Protein AF-A0A9W7D957-F1 (afdb_monomer_lite)

Secondary structure (DSSP, 8-state):
--HHHHHHHHHHHHTT--HHHHHHHHHHHHT--TTTSPPHHHHHHHHHHHS-S-TTTTSTTHHHHHHHHHHHHH-S------PPP-

Organism: NCBI:txid1490495

pLDDT: mean 82.11, std 12.42, range [53.88, 94.69]

Structure (mmCIF, N/CA/C/O backbone):
data_AF-A0A9W7D957-F1
#
_entry.id   AF-A0A9W7D957-F1
#
loop_
_atom_site.group_PDB
_atom_site.id
_atom_site.type_symbol
_atom_site.label_atom_id
_atom_site.label_alt_id
_atom_site.label_comp_id
_atom_site.label_asym_id
_atom_site.label_entity_id
_atom_site.label_seq_id
_atom_site.pdbx_PDB_ins_code
_atom_site.Cartn_x
_atom_site.Cartn_y
_atom_site.Cartn_z
_atom_site.occupancy
_atom_site.B_iso_or_equiv
_atom_site.auth_seq_id
_atom_site.auth_comp_id
_atom_site.auth_asym_id
_atom_site.auth_atom_id
_atom_site.pdbx_PDB_model_num
ATOM 1 N N . MET A 1 1 ? -3.837 8.279 8.135 1.00 84.44 1 MET A N 1
ATOM 2 C CA . MET A 1 1 ? -4.231 6.859 8.309 1.00 84.44 1 MET A CA 1
ATOM 3 C C . MET A 1 1 ? -4.500 6.562 9.774 1.00 84.44 1 MET A C 1
ATOM 5 O O . MET A 1 1 ? -3.603 6.754 10.594 1.00 84.44 1 MET A O 1
ATOM 9 N N . THR A 1 2 ? -5.712 6.103 10.087 1.00 90.50 2 THR A N 1
ATOM 10 C CA . THR A 1 2 ? -6.108 5.662 11.436 1.00 90.50 2 THR A CA 1
ATOM 11 C C . THR A 1 2 ? -5.355 4.383 11.847 1.00 90.50 2 THR A C 1
ATOM 13 O O . THR A 1 2 ? -4.842 3.679 10.970 1.00 90.50 2 THR A O 1
ATOM 16 N N . PRO A 1 3 ? -5.269 4.049 13.152 1.00 92.94 3 PRO A N 1
ATOM 17 C CA . PRO A 1 3 ? -4.595 2.831 13.614 1.00 92.94 3 PRO A CA 1
ATOM 18 C C . PRO A 1 3 ? -5.115 1.552 12.942 1.00 92.94 3 PRO A C 1
ATOM 20 O O . PRO A 1 3 ? -4.316 0.801 12.395 1.00 92.94 3 PRO A O 1
ATOM 23 N N . ARG A 1 4 ? -6.443 1.385 12.847 1.00 92.06 4 ARG A N 1
ATOM 24 C CA . ARG A 1 4 ? -7.077 0.214 12.211 1.00 92.06 4 ARG A CA 1
ATOM 25 C C . ARG A 1 4 ? -6.697 0.038 10.739 1.00 92.06 4 ARG A C 1
ATOM 27 O O . ARG A 1 4 ? -6.457 -1.077 10.291 1.00 92.06 4 ARG A O 1
ATOM 34 N N . LEU A 1 5 ? -6.591 1.135 9.985 1.00 93.12 5 LEU A N 1
ATOM 35 C CA . LEU A 1 5 ? -6.144 1.078 8.590 1.00 93.12 5 LEU A CA 1
ATOM 36 C C . LEU A 1 5 ? -4.661 0.717 8.488 1.00 93.12 5 LEU A C 1
ATOM 38 O O . LEU A 1 5 ? -4.255 0.023 7.563 1.00 93.12 5 LEU A O 1
ATOM 42 N N . LYS A 1 6 ? -3.836 1.151 9.445 1.00 92.81 6 LYS A N 1
ATOM 43 C CA . LYS A 1 6 ? -2.429 0.739 9.497 1.00 92.81 6 LYS A CA 1
ATOM 44 C C . LYS A 1 6 ? -2.289 -0.749 9.828 1.00 92.81 6 LYS A C 1
ATOM 46 O O . LYS A 1 6 ? -1.437 -1.396 9.231 1.00 92.81 6 LYS A O 1
ATOM 51 N N . ASP A 1 7 ? -3.107 -1.285 10.735 1.00 94.69 7 ASP A N 1
ATOM 52 C CA . ASP A 1 7 ? -3.143 -2.723 11.043 1.00 94.69 7 ASP A CA 1
ATOM 53 C C . ASP A 1 7 ? -3.487 -3.544 9.799 1.00 94.69 7 ASP A C 1
ATOM 55 O O . ASP A 1 7 ? -2.707 -4.405 9.396 1.00 94.69 7 ASP A O 1
ATOM 59 N N . TYR A 1 8 ? -4.581 -3.187 9.123 1.00 94.19 8 TYR A N 1
ATOM 60 C CA . TYR A 1 8 ? -4.979 -3.818 7.866 1.00 94.19 8 TYR A CA 1
ATOM 61 C C . TYR A 1 8 ? -3.892 -3.703 6.792 1.00 94.19 8 TYR A C 1
ATOM 63 O O . TYR A 1 8 ? -3.542 -4.681 6.138 1.00 94.19 8 TYR A O 1
ATOM 71 N N . GLY A 1 9 ? -3.309 -2.512 6.628 1.00 92.81 9 GLY A N 1
ATOM 72 C CA . GLY A 1 9 ? -2.231 -2.288 5.670 1.00 92.81 9 GLY A CA 1
ATOM 73 C C . GLY A 1 9 ? -1.023 -3.189 5.932 1.00 92.81 9 GLY A C 1
ATOM 74 O O . GLY A 1 9 ? -0.481 -3.749 4.983 1.00 92.81 9 GLY A O 1
ATOM 75 N N . ARG A 1 10 ? -0.631 -3.389 7.198 1.00 92.62 10 ARG A N 1
ATOM 76 C CA . ARG A 1 10 ? 0.449 -4.321 7.566 1.00 92.62 10 ARG A CA 1
ATOM 77 C C . ARG A 1 10 ? 0.105 -5.758 7.218 1.00 92.62 10 ARG A C 1
ATOM 79 O O . ARG A 1 10 ? 0.931 -6.436 6.619 1.00 92.62 10 ARG A O 1
ATOM 86 N N . GLU A 1 11 ? -1.096 -6.202 7.571 1.00 94.25 11 GLU A N 1
ATOM 87 C CA . GLU A 1 11 ? -1.547 -7.569 7.313 1.00 94.25 11 GLU A CA 1
ATOM 88 C C . GLU A 1 11 ? -1.558 -7.876 5.812 1.00 94.25 11 GLU A C 1
ATOM 90 O O . GLU A 1 11 ? -0.975 -8.863 5.369 1.00 94.25 11 GLU A O 1
ATOM 95 N N . MET A 1 12 ? -2.140 -6.987 5.005 1.00 94.38 12 MET A N 1
ATOM 96 C CA . MET A 1 12 ? -2.188 -7.170 3.555 1.00 94.38 12 MET A CA 1
ATOM 97 C C . MET A 1 12 ? -0.799 -7.065 2.911 1.00 94.38 12 MET A C 1
ATOM 99 O O . MET A 1 12 ? -0.500 -7.785 1.960 1.00 94.38 12 MET A O 1
ATOM 103 N N . THR A 1 13 ? 0.079 -6.210 3.442 1.00 90.44 13 THR A N 1
ATOM 104 C CA . THR A 1 13 ? 1.480 -6.138 2.993 1.00 90.44 13 THR A CA 1
ATOM 105 C C . THR A 1 13 ? 2.230 -7.430 3.315 1.00 90.44 13 THR A C 1
ATOM 107 O O . THR A 1 13 ? 2.986 -7.920 2.483 1.00 90.44 13 THR A O 1
ATOM 110 N N . ALA A 1 14 ? 2.001 -8.022 4.491 1.00 89.69 14 ALA A N 1
ATOM 111 C CA . ALA A 1 14 ? 2.584 -9.310 4.868 1.00 89.69 14 ALA A CA 1
ATOM 112 C C . ALA A 1 14 ? 2.093 -10.459 3.968 1.00 89.69 14 ALA A C 1
ATOM 114 O O . ALA A 1 14 ? 2.845 -11.391 3.702 1.00 89.69 14 ALA A O 1
ATOM 115 N N . GLN A 1 15 ? 0.867 -10.358 3.444 1.00 90.19 15 GLN A N 1
ATOM 116 C CA . GLN A 1 15 ? 0.325 -11.250 2.410 1.00 90.19 15 GLN A CA 1
ATOM 117 C C . GLN A 1 15 ? 0.852 -10.943 0.992 1.00 90.19 15 GLN A C 1
ATOM 119 O O . GLN A 1 15 ? 0.504 -11.635 0.038 1.00 90.19 15 GLN A O 1
ATOM 124 N N . GLY A 1 16 ? 1.681 -9.910 0.831 1.00 88.25 16 GLY A N 1
ATOM 125 C CA . GLY A 1 16 ? 2.316 -9.547 -0.432 1.00 88.25 16 GLY A CA 1
ATOM 126 C C . GLY A 1 16 ? 1.439 -8.744 -1.394 1.00 88.25 16 GLY A C 1
ATOM 127 O O . GLY A 1 16 ? 1.720 -8.699 -2.591 1.00 88.25 16 GLY A O 1
ATOM 128 N N . LEU A 1 17 ? 0.367 -8.111 -0.911 1.00 89.81 17 LEU A N 1
ATOM 129 C CA . LEU A 1 17 ? -0.490 -7.288 -1.762 1.00 89.81 17 LEU A CA 1
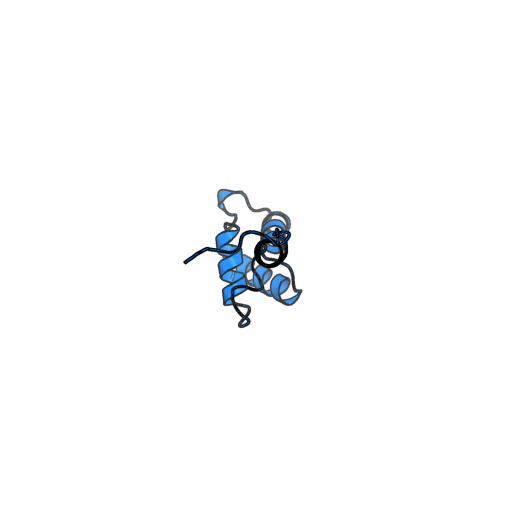ATOM 130 C C . LEU A 1 17 ? 0.191 -5.954 -2.110 1.00 89.81 17 LEU A C 1
ATOM 132 O O . LEU A 1 17 ? 0.766 -5.291 -1.249 1.00 89.81 17 LEU A O 1
ATOM 136 N N . LYS A 1 18 ? 0.045 -5.522 -3.371 1.00 89.31 18 LYS A N 1
ATOM 137 C CA . LYS A 1 18 ? 0.498 -4.201 -3.840 1.00 89.31 18 LYS A CA 1
ATOM 138 C C . LYS A 1 18 ? -0.323 -3.051 -3.208 1.00 89.31 18 LYS A C 1
ATOM 140 O O . LYS A 1 18 ? -1.524 -3.241 -2.957 1.00 89.31 18 LYS A O 1
ATOM 145 N N . PRO A 1 19 ? 0.258 -1.854 -2.993 1.00 91.12 19 PRO A N 1
ATOM 146 C CA . PRO A 1 19 ? -0.418 -0.720 -2.353 1.00 91.12 19 PRO A CA 1
ATOM 147 C C . PRO A 1 19 ? -1.775 -0.340 -2.961 1.00 91.12 19 PRO A C 1
ATOM 149 O O . PRO A 1 19 ? -2.732 -0.130 -2.212 1.00 91.12 19 PRO A O 1
ATOM 152 N N . ALA A 1 20 ? -1.928 -0.334 -4.289 1.00 91.94 20 ALA A N 1
ATOM 153 C CA . ALA A 1 20 ? -3.210 -0.035 -4.933 1.00 91.94 20 ALA A CA 1
ATOM 154 C C . ALA A 1 20 ? -4.307 -1.056 -4.599 1.00 91.94 20 ALA A C 1
ATOM 156 O O . ALA A 1 20 ? -5.499 -0.725 -4.535 1.00 91.94 20 ALA A O 1
ATOM 157 N N . ARG A 1 21 ? -3.930 -2.320 -4.382 1.00 92.69 21 ARG A N 1
ATOM 158 C CA . ARG A 1 21 ? -4.867 -3.372 -3.972 1.00 92.69 21 ARG A CA 1
ATOM 159 C C . ARG A 1 21 ? -5.258 -3.208 -2.506 1.00 92.69 21 ARG A C 1
ATOM 161 O O . ARG A 1 21 ? -6.439 -3.328 -2.192 1.00 92.69 21 ARG A O 1
ATOM 168 N N . ILE A 1 22 ? -4.303 -2.848 -1.649 1.00 93.31 22 ILE A N 1
ATOM 169 C CA . ILE A 1 22 ? -4.542 -2.528 -0.235 1.00 93.31 22 ILE A CA 1
ATOM 170 C C . ILE A 1 22 ? -5.487 -1.326 -0.110 1.00 93.31 22 ILE A C 1
ATOM 172 O O . ILE A 1 22 ? -6.484 -1.404 0.602 1.00 93.31 22 ILE A O 1
ATOM 176 N N . HIS A 1 23 ? -5.231 -0.249 -0.854 1.00 94.06 23 HIS A N 1
ATOM 177 C CA . HIS A 1 23 ? -6.066 0.953 -0.885 1.00 94.06 23 HIS A CA 1
ATOM 178 C C . HIS A 1 23 ? -7.520 0.628 -1.265 1.00 94.06 23 HIS A C 1
ATOM 180 O O . HIS A 1 23 ? -8.450 0.976 -0.541 1.00 94.06 23 HIS A O 1
ATOM 186 N N . ARG A 1 24 ? -7.739 -0.135 -2.347 1.00 93.12 24 ARG A N 1
ATOM 187 C CA . ARG A 1 24 ? -9.089 -0.586 -2.741 1.00 93.12 24 ARG A CA 1
ATOM 188 C C . ARG A 1 24 ? -9.736 -1.511 -1.707 1.00 93.12 24 ARG A C 1
ATOM 190 O O . ARG A 1 24 ? -10.944 -1.432 -1.487 1.00 93.12 24 ARG A O 1
ATOM 197 N N . GLY A 1 25 ? -8.943 -2.368 -1.069 1.00 93.56 25 GLY A N 1
ATOM 198 C CA . GLY A 1 25 ? -9.386 -3.229 0.023 1.00 93.56 25 GLY A CA 1
ATOM 199 C C . GLY A 1 25 ? -9.869 -2.439 1.240 1.00 93.56 25 GLY A C 1
ATOM 200 O O . GLY A 1 25 ? -10.899 -2.788 1.812 1.00 93.56 25 GLY A O 1
ATOM 201 N N . MET A 1 26 ? -9.206 -1.329 1.583 1.00 93.75 26 MET A N 1
ATOM 202 C CA . MET A 1 26 ? -9.602 -0.459 2.697 1.00 93.75 26 MET A CA 1
ATOM 203 C C . MET A 1 26 ? -11.003 0.129 2.510 1.00 93.75 26 MET A C 1
ATOM 205 O O . MET A 1 26 ? -11.815 0.029 3.427 1.00 93.75 26 MET A O 1
ATOM 209 N N . ALA A 1 27 ? -11.315 0.676 1.328 1.00 90.75 27 ALA A N 1
ATOM 210 C CA . ALA A 1 27 ? -12.651 1.216 1.048 1.00 90.75 27 ALA A CA 1
ATOM 211 C C . ALA A 1 27 ? -13.748 0.162 1.251 1.00 90.75 27 ALA 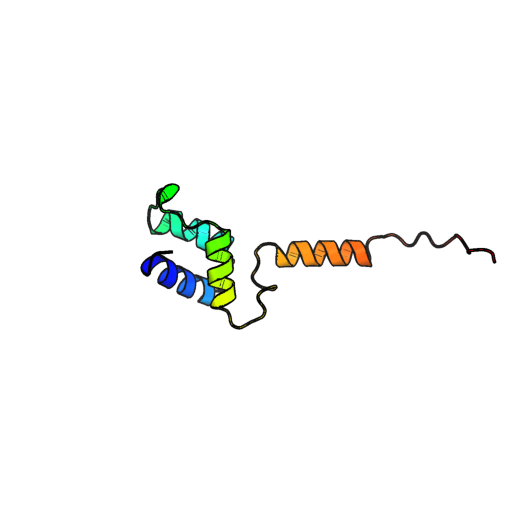A C 1
ATOM 213 O O . ALA A 1 27 ? -14.751 0.425 1.908 1.00 90.75 27 ALA A O 1
ATOM 214 N N . ARG A 1 28 ? -13.534 -1.054 0.733 1.00 90.44 28 ARG A N 1
ATOM 215 C CA . ARG A 1 28 ? -14.514 -2.148 0.819 1.00 90.44 28 ARG A CA 1
ATOM 216 C C . ARG A 1 28 ? -14.660 -2.709 2.230 1.00 90.44 28 ARG A C 1
ATOM 218 O O . ARG A 1 28 ? -15.767 -3.016 2.647 1.00 90.44 28 ARG A O 1
ATOM 225 N N . THR A 1 29 ? -13.547 -2.859 2.942 1.00 93.19 29 THR A N 1
ATOM 226 C CA . THR A 1 29 ? -13.511 -3.529 4.252 1.00 93.19 29 THR A CA 1
ATOM 227 C C . THR A 1 29 ? -14.037 -2.628 5.363 1.00 93.19 29 THR A C 1
ATOM 229 O O . THR A 1 29 ? -14.682 -3.105 6.290 1.00 93.19 29 THR A O 1
ATOM 232 N N . PHE A 1 30 ? -13.773 -1.322 5.273 1.00 91.88 30 PHE A N 1
ATOM 233 C CA . PHE A 1 30 ? -14.129 -0.361 6.318 1.00 91.88 30 PHE A CA 1
ATOM 234 C C . PHE A 1 30 ? -15.295 0.555 5.933 1.00 91.88 30 PHE A C 1
ATOM 236 O O . PHE A 1 30 ? -15.660 1.407 6.736 1.00 91.88 30 PHE A O 1
ATOM 243 N N . GLY A 1 31 ? -15.877 0.392 4.737 1.00 89.25 31 GLY A N 1
ATOM 244 C CA . GLY A 1 31 ? -17.009 1.200 4.272 1.00 89.25 31 GLY A CA 1
ATOM 245 C C . GLY A 1 31 ? -16.708 2.700 4.250 1.00 89.25 31 GLY A C 1
ATOM 246 O O . GLY A 1 31 ? -17.589 3.498 4.554 1.00 89.25 31 GLY A O 1
ATOM 247 N N . LEU A 1 32 ? -15.455 3.072 3.963 1.00 87.81 32 LEU A N 1
ATOM 248 C CA . LEU A 1 32 ? -14.991 4.457 4.065 1.00 87.81 32 LEU A CA 1
ATOM 249 C C . LEU A 1 32 ? -15.624 5.324 2.980 1.00 87.81 32 LEU A C 1
ATOM 251 O O . LEU A 1 32 ? -15.668 4.931 1.812 1.00 87.81 32 LEU A O 1
ATOM 255 N N . SER A 1 33 ? -16.027 6.534 3.362 1.00 86.06 33 SER A N 1
ATOM 256 C CA . SER A 1 33 ? -16.307 7.597 2.400 1.00 86.06 33 SER A CA 1
ATOM 257 C C . SER A 1 33 ? -15.009 8.134 1.779 1.00 86.06 33 SER A C 1
ATOM 259 O O . SER A 1 33 ? -13.914 7.930 2.309 1.00 86.06 33 SER A O 1
ATOM 261 N N . GLU A 1 34 ? -15.111 8.841 0.651 1.00 81.81 34 GLU A N 1
ATOM 262 C CA . GLU A 1 34 ? -13.942 9.389 -0.056 1.00 81.81 34 GLU A CA 1
ATOM 263 C C . GLU A 1 34 ? -13.105 10.338 0.824 1.00 81.81 34 GLU A C 1
ATOM 265 O O . GLU A 1 34 ? -11.880 10.339 0.735 1.00 81.81 34 GLU A O 1
ATOM 270 N N . SER A 1 35 ? -13.743 11.087 1.732 1.00 85.25 35 SER A N 1
ATOM 271 C CA . SER A 1 35 ? -13.068 12.011 2.657 1.00 85.25 35 SER A CA 1
ATOM 272 C C . SER A 1 35 ? -12.331 11.310 3.804 1.00 85.25 35 SER A C 1
ATOM 274 O O . SER A 1 35 ? -11.381 11.861 4.361 1.00 85.25 35 SER A O 1
ATOM 276 N N . GLU A 1 36 ? -12.746 10.096 4.160 1.00 86.75 36 GLU A N 1
ATOM 277 C CA . GLU A 1 36 ? -12.117 9.274 5.199 1.00 86.75 36 GLU A CA 1
ATOM 278 C C . GLU A 1 36 ? -11.042 8.342 4.627 1.00 86.75 36 GLU A C 1
ATOM 280 O O . GLU A 1 36 ? -10.223 7.780 5.367 1.00 86.75 36 GLU A O 1
ATOM 285 N N . MET A 1 37 ? -11.041 8.169 3.303 1.00 91.88 37 MET A N 1
ATOM 286 C CA . MET A 1 37 ? -10.123 7.294 2.603 1.00 91.88 37 MET A CA 1
ATOM 287 C C . MET A 1 37 ? -8.713 7.907 2.579 1.00 91.88 37 MET A C 1
ATOM 289 O O . MET A 1 37 ? -8.525 9.041 2.136 1.00 91.88 37 MET A O 1
ATOM 293 N N . PRO A 1 38 ? -7.679 7.182 3.042 1.00 92.25 38 PRO A N 1
ATOM 294 C CA . PRO A 1 38 ? -6.311 7.638 2.851 1.00 92.25 38 PRO A CA 1
ATOM 295 C C . PRO A 1 38 ? -5.992 7.647 1.361 1.00 92.25 38 PRO A C 1
ATOM 297 O O . PRO A 1 38 ? -6.378 6.725 0.653 1.00 92.25 38 PRO A O 1
ATOM 300 N N . THR A 1 39 ? -5.239 8.637 0.888 1.00 92.75 39 THR A N 1
ATOM 301 C CA . THR A 1 39 ? -4.867 8.676 -0.530 1.00 92.75 39 THR A CA 1
ATOM 302 C C . THR A 1 39 ? -3.954 7.504 -0.886 1.00 92.75 39 THR A C 1
ATOM 304 O O . THR A 1 39 ? -3.177 7.029 -0.051 1.00 92.75 39 THR A O 1
ATOM 307 N N . LEU A 1 40 ? -3.975 7.073 -2.151 1.00 91.25 40 LEU A N 1
ATOM 308 C CA . LEU A 1 40 ? -3.094 6.004 -2.633 1.00 91.25 40 LEU A CA 1
ATOM 309 C C . LEU A 1 40 ? -1.622 6.276 -2.287 1.00 91.25 40 LEU A C 1
ATOM 311 O O . LEU A 1 40 ? -0.934 5.397 -1.776 1.00 91.25 40 LEU A O 1
ATOM 315 N N . ARG A 1 41 ? -1.174 7.527 -2.443 1.00 89.31 41 ARG A N 1
ATOM 316 C CA . ARG A 1 41 ? 0.181 7.957 -2.078 1.00 89.31 41 ARG A CA 1
ATOM 317 C C . ARG A 1 41 ? 0.481 7.739 -0.592 1.00 89.31 41 ARG A C 1
ATOM 319 O O . ARG A 1 41 ? 1.568 7.284 -0.256 1.00 89.31 41 ARG A O 1
ATOM 326 N N . GLN A 1 42 ? -0.460 8.025 0.311 1.00 91.00 42 GLN A N 1
ATOM 327 C CA . GLN A 1 42 ? -0.275 7.753 1.743 1.00 91.00 42 GLN A CA 1
ATOM 328 C C . GLN A 1 42 ? -0.133 6.254 2.031 1.00 91.00 42 GLN A C 1
ATOM 330 O O . GLN A 1 42 ? 0.679 5.876 2.875 1.00 91.00 42 GLN A O 1
ATOM 335 N N . VAL A 1 43 ? -0.892 5.410 1.326 1.00 91.38 43 VAL A N 1
ATOM 336 C CA . VAL A 1 43 ? -0.788 3.949 1.448 1.00 91.38 43 VAL A CA 1
ATOM 337 C C . VAL A 1 43 ? 0.557 3.457 0.912 1.00 91.38 43 VAL A C 1
ATOM 339 O O . VAL A 1 43 ? 1.222 2.697 1.605 1.00 91.38 43 VAL A O 1
ATOM 342 N N . GLN A 1 44 ? 1.002 3.938 -0.251 1.00 89.56 44 GLN A N 1
ATOM 343 C CA . GLN A 1 44 ? 2.316 3.615 -0.822 1.00 89.56 44 GLN A CA 1
ATOM 344 C C . GLN A 1 44 ? 3.452 3.969 0.145 1.00 89.56 44 GLN A C 1
ATOM 346 O O . GLN A 1 44 ? 4.236 3.098 0.510 1.00 89.56 44 GLN A O 1
ATOM 351 N N . TRP A 1 45 ? 3.486 5.207 0.658 1.00 88.44 45 TRP A N 1
ATOM 352 C CA . TRP A 1 45 ? 4.482 5.624 1.654 1.00 88.44 45 TRP A CA 1
ATOM 353 C C . TRP A 1 45 ? 4.467 4.742 2.903 1.00 88.44 45 TRP A C 1
ATOM 355 O O . TRP A 1 45 ? 5.523 4.375 3.418 1.00 88.44 45 TRP A O 1
ATOM 365 N N . PHE A 1 46 ? 3.277 4.388 3.391 1.00 89.56 46 PHE A N 1
ATOM 366 C CA . PHE A 1 46 ? 3.136 3.519 4.551 1.00 89.56 46 PHE A CA 1
ATOM 367 C C . PHE A 1 46 ? 3.695 2.116 4.286 1.00 89.56 46 PHE A C 1
ATOM 369 O O . PHE A 1 46 ? 4.504 1.632 5.078 1.00 89.56 46 PHE A O 1
ATOM 376 N N . VAL A 1 47 ? 3.310 1.493 3.170 1.00 87.06 47 VAL A N 1
ATOM 377 C CA . VAL A 1 47 ? 3.769 0.155 2.774 1.00 87.06 47 VAL A CA 1
ATOM 378 C C . VAL A 1 47 ? 5.287 0.146 2.609 1.00 87.06 47 VAL A C 1
ATOM 380 O O . VAL A 1 47 ? 5.951 -0.647 3.274 1.00 87.06 47 VAL A O 1
ATOM 383 N N . SER A 1 48 ? 5.846 1.094 1.849 1.00 83.31 48 SER A N 1
ATOM 384 C CA . SER A 1 48 ? 7.294 1.220 1.640 1.00 83.31 48 SER A CA 1
ATOM 385 C C . SER A 1 48 ? 8.066 1.464 2.939 1.00 83.31 48 SER A C 1
ATOM 387 O O . SER A 1 48 ? 9.177 0.970 3.088 1.00 83.31 48 SER A O 1
ATOM 389 N N . SER A 1 49 ? 7.496 2.200 3.902 1.00 82.25 49 SER A N 1
ATOM 390 C CA . SER A 1 49 ? 8.132 2.406 5.214 1.00 82.25 49 SER A CA 1
ATOM 391 C C . SER A 1 49 ? 8.135 1.149 6.093 1.00 82.25 49 SER A C 1
ATOM 393 O O . SER A 1 49 ? 9.012 0.985 6.941 1.00 82.25 49 SER A O 1
ATOM 395 N N . TYR A 1 50 ? 7.153 0.263 5.907 1.00 79.50 50 TYR A N 1
ATOM 396 C CA . TYR A 1 50 ? 6.995 -0.965 6.684 1.00 79.50 50 TYR A CA 1
ATOM 397 C C . TYR A 1 50 ? 7.851 -2.106 6.125 1.00 79.50 50 TYR A C 1
ATOM 399 O O . TYR A 1 50 ? 8.519 -2.824 6.875 1.00 79.50 50 TYR A O 1
ATOM 407 N N . THR A 1 51 ? 7.880 -2.262 4.802 1.00 73.19 51 THR A N 1
ATOM 408 C CA . THR A 1 51 ? 8.780 -3.194 4.131 1.00 73.19 51 THR A CA 1
ATOM 409 C C . THR A 1 51 ? 10.189 -2.613 4.161 1.00 73.19 51 THR A C 1
ATOM 411 O O . THR A 1 51 ? 10.541 -1.799 3.323 1.00 73.19 51 THR A O 1
ATOM 414 N N . LYS A 1 52 ? 11.048 -3.052 5.089 1.00 65.12 52 LYS A N 1
ATOM 415 C CA . LYS A 1 52 ? 12.477 -2.656 5.156 1.00 65.12 52 LYS A CA 1
ATOM 416 C C . LYS A 1 52 ? 13.296 -2.945 3.873 1.00 65.12 52 LYS A C 1
ATOM 418 O O . LYS A 1 52 ? 14.499 -2.700 3.852 1.00 65.12 52 LYS A O 1
ATOM 423 N N . LYS A 1 53 ? 12.683 -3.517 2.830 1.00 58.97 53 LYS A N 1
ATOM 424 C CA . LYS A 1 53 ? 13.282 -3.751 1.512 1.00 58.97 53 LYS A CA 1
ATOM 425 C C . LYS A 1 53 ? 13.023 -2.536 0.619 1.00 58.97 53 LYS A C 1
ATOM 427 O O . LYS A 1 53 ? 11.946 -1.963 0.692 1.00 58.97 53 LYS A O 1
ATOM 432 N N . SER A 1 54 ? 14.031 -2.170 -0.180 1.00 55.09 54 SER A N 1
ATOM 433 C CA . SER A 1 54 ? 14.123 -0.948 -0.996 1.00 55.09 54 SER A CA 1
ATOM 434 C C . SER A 1 54 ? 12.764 -0.338 -1.397 1.00 55.09 54 SER A C 1
ATOM 436 O O . SER A 1 54 ? 11.982 -1.030 -2.056 1.00 55.09 54 SER A O 1
ATOM 438 N N . PRO A 1 55 ? 12.506 0.949 -1.074 1.00 58.91 55 PRO A N 1
ATOM 439 C CA . PRO A 1 55 ? 11.256 1.650 -1.384 1.00 58.91 55 PRO A CA 1
ATOM 440 C C . PRO A 1 55 ? 10.800 1.547 -2.844 1.00 58.91 55 PRO A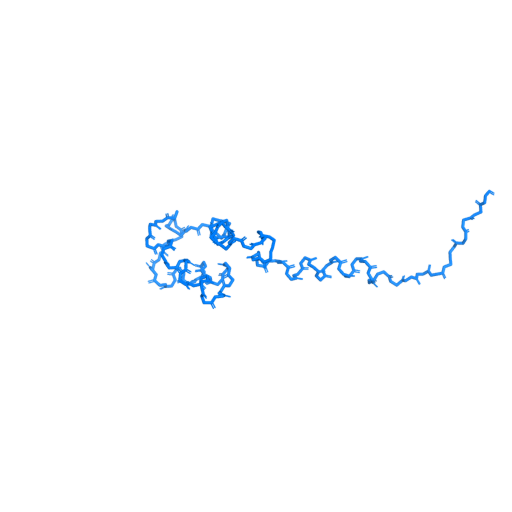 C 1
ATOM 442 O O . PRO A 1 55 ? 9.612 1.708 -3.109 1.00 58.91 55 PRO A O 1
ATOM 445 N N . LEU A 1 56 ? 11.726 1.286 -3.774 1.00 61.97 56 LEU A N 1
ATOM 446 C CA . LEU A 1 56 ? 11.445 1.191 -5.204 1.00 61.97 56 LEU A CA 1
ATOM 447 C C . LEU A 1 56 ? 10.569 -0.017 -5.569 1.00 61.97 56 LEU A C 1
ATOM 449 O O . LEU A 1 56 ? 9.608 0.151 -6.307 1.00 61.97 56 LEU A O 1
ATOM 453 N N . HIS A 1 57 ? 10.858 -1.210 -5.038 1.00 63.44 57 HIS A N 1
ATOM 454 C CA . HIS A 1 57 ? 10.281 -2.474 -5.538 1.00 63.44 57 HIS A CA 1
ATOM 455 C C . HIS A 1 57 ? 8.781 -2.645 -5.229 1.00 63.44 57 HIS A C 1
ATOM 457 O O . HIS A 1 57 ? 8.109 -3.498 -5.798 1.00 63.44 57 HIS A O 1
ATOM 463 N N . TRP A 1 58 ? 8.245 -1.871 -4.286 1.00 65.69 58 TRP A N 1
ATOM 464 C CA . TRP A 1 58 ? 6.858 -1.997 -3.821 1.00 65.69 58 TRP A CA 1
ATOM 465 C C . TRP A 1 58 ? 5.955 -0.855 -4.286 1.00 65.69 58 TRP A C 1
ATOM 467 O O . TRP A 1 58 ? 4.825 -0.742 -3.811 1.00 65.69 58 TRP A O 1
ATOM 477 N N . ASN A 1 59 ? 6.434 -0.022 -5.212 1.00 71.50 59 ASN A N 1
ATOM 478 C CA . ASN A 1 59 ? 5.562 0.896 -5.929 1.00 71.50 59 ASN A CA 1
ATOM 479 C C . ASN A 1 59 ? 4.728 0.112 -6.957 1.00 71.50 59 ASN A C 1
ATOM 481 O O . ASN A 1 59 ? 5.222 -0.834 -7.568 1.00 71.50 59 ASN A O 1
ATOM 485 N N . ASP A 1 60 ? 3.464 0.496 -7.132 1.00 78.44 60 ASP A N 1
ATOM 486 C CA . ASP A 1 60 ? 2.555 -0.145 -8.085 1.00 78.44 60 ASP A CA 1
ATOM 487 C C . ASP A 1 60 ? 3.118 -0.093 -9.518 1.00 78.44 60 ASP A C 1
ATOM 489 O O . ASP A 1 60 ? 2.962 -1.065 -10.254 1.00 78.44 60 ASP A O 1
ATOM 493 N N . ASP A 1 61 ? 3.855 0.978 -9.834 1.00 79.56 61 ASP A N 1
ATOM 494 C CA . ASP A 1 61 ? 4.435 1.273 -11.151 1.00 79.56 61 ASP A CA 1
ATOM 495 C C . ASP A 1 61 ? 5.853 0.697 -11.347 1.00 79.56 61 ASP A C 1
ATOM 497 O O . ASP A 1 61 ? 6.496 0.971 -12.356 1.00 79.56 61 ASP A O 1
ATOM 501 N N . TYR A 1 62 ? 6.402 -0.040 -10.372 1.00 79.56 62 TYR A N 1
ATOM 502 C CA . TYR A 1 62 ? 7.810 -0.462 -10.411 1.00 79.56 62 TYR A CA 1
ATOM 503 C C . TYR A 1 62 ? 8.139 -1.314 -11.642 1.00 79.56 62 TYR A C 1
ATOM 505 O O . TYR A 1 62 ? 9.112 -1.031 -12.337 1.00 79.56 62 TYR A O 1
ATOM 513 N N . ASP A 1 63 ? 7.305 -2.317 -11.918 1.00 82.12 63 ASP A N 1
ATOM 514 C CA . ASP A 1 63 ? 7.477 -3.215 -13.062 1.00 82.12 63 ASP A CA 1
ATOM 515 C C . ASP A 1 63 ? 7.342 -2.439 -14.384 1.00 82.12 63 ASP A C 1
ATOM 517 O O . ASP A 1 63 ? 8.162 -2.604 -15.281 1.00 82.12 63 ASP A O 1
ATOM 521 N N . ASP A 1 64 ? 6.377 -1.518 -14.464 1.00 84.81 64 ASP A N 1
ATOM 522 C CA . ASP A 1 64 ? 6.115 -0.705 -15.658 1.00 84.81 64 ASP A CA 1
ATOM 523 C C . ASP A 1 64 ? 7.240 0.307 -15.934 1.00 84.81 64 ASP A C 1
ATOM 525 O O . ASP A 1 64 ? 7.557 0.599 -17.086 1.00 84.81 64 ASP A O 1
ATOM 529 N N . ILE A 1 65 ? 7.857 0.865 -14.887 1.00 85.19 65 ILE A N 1
ATOM 530 C CA . ILE A 1 65 ? 9.024 1.748 -15.012 1.00 85.19 65 ILE A CA 1
ATOM 531 C C . ILE A 1 65 ? 10.252 0.941 -15.437 1.00 85.19 65 ILE A C 1
ATOM 533 O O . ILE A 1 65 ? 11.026 1.416 -16.266 1.00 85.19 65 ILE A O 1
ATOM 537 N N . LEU A 1 66 ? 10.447 -0.263 -14.889 1.00 84.38 66 LEU A N 1
ATOM 538 C CA . LEU A 1 66 ? 11.535 -1.143 -15.315 1.00 84.38 66 LEU A CA 1
ATOM 539 C C . LEU A 1 66 ? 11.387 -1.546 -16.780 1.00 84.38 66 LEU A C 1
ATOM 541 O O . LEU A 1 66 ? 12.366 -1.479 -17.516 1.00 84.38 66 LEU A O 1
ATOM 545 N N . ASP A 1 67 ? 10.177 -1.900 -17.203 1.00 85.81 67 ASP A N 1
ATOM 546 C CA . ASP A 1 67 ? 9.878 -2.243 -18.590 1.00 85.81 67 ASP A CA 1
ATOM 547 C C . ASP A 1 67 ? 10.120 -1.045 -19.523 1.00 85.81 67 ASP A C 1
ATOM 549 O O . ASP A 1 67 ? 10.782 -1.179 -20.545 1.00 85.81 67 ASP A O 1
ATOM 553 N N . GLN A 1 68 ? 9.713 0.168 -19.129 1.00 87.06 68 GLN A N 1
ATOM 554 C CA . GLN A 1 68 ? 10.045 1.390 -19.875 1.00 87.06 68 GLN A CA 1
ATOM 555 C C . GLN A 1 68 ? 11.555 1.643 -19.972 1.00 87.06 68 GLN A C 1
ATOM 557 O O . GLN A 1 68 ? 12.039 2.055 -21.025 1.00 87.06 68 GLN A O 1
ATOM 562 N N . ILE A 1 69 ? 12.311 1.419 -18.893 1.00 87.94 69 ILE A N 1
ATOM 563 C CA . ILE A 1 69 ? 13.773 1.566 -18.906 1.00 87.94 69 ILE A CA 1
ATOM 564 C C . ILE A 1 69 ? 14.404 0.526 -19.836 1.00 87.94 69 ILE A C 1
ATOM 566 O O . ILE A 1 69 ? 15.295 0.880 -20.606 1.00 87.94 69 ILE A O 1
ATOM 570 N N . ASP A 1 70 ? 13.941 -0.723 -19.799 1.00 86.62 70 ASP A N 1
ATOM 571 C CA . ASP A 1 70 ? 14.424 -1.788 -20.680 1.00 86.62 70 ASP A CA 1
ATOM 572 C C . ASP A 1 70 ? 14.117 -1.480 -22.152 1.00 86.62 70 ASP A C 1
ATOM 574 O O . ASP A 1 70 ? 15.011 -1.525 -22.997 1.00 86.62 70 ASP A O 1
ATOM 578 N N . GLN A 1 71 ? 12.896 -1.033 -22.452 1.00 85.56 71 GLN A N 1
ATOM 579 C CA . GLN A 1 71 ? 12.513 -0.565 -23.783 1.00 85.56 71 GLN A CA 1
ATOM 580 C C . GLN A 1 71 ? 13.351 0.636 -24.249 1.00 85.56 71 GLN A C 1
ATOM 582 O O . GLN A 1 71 ? 13.693 0.723 -25.425 1.00 85.56 71 GLN A O 1
ATOM 587 N N . LEU A 1 72 ? 13.718 1.567 -23.366 1.00 85.56 72 LEU A N 1
ATOM 588 C CA . LEU A 1 72 ? 14.596 2.687 -23.728 1.00 85.56 72 LEU A CA 1
ATOM 589 C C . LEU A 1 72 ? 16.049 2.247 -23.947 1.00 85.56 72 LEU A C 1
ATOM 591 O O . LEU A 1 72 ? 16.722 2.792 -24.820 1.00 85.56 72 LEU A O 1
ATOM 595 N N . ALA A 1 73 ? 16.534 1.277 -23.171 1.00 80.12 73 ALA A N 1
ATOM 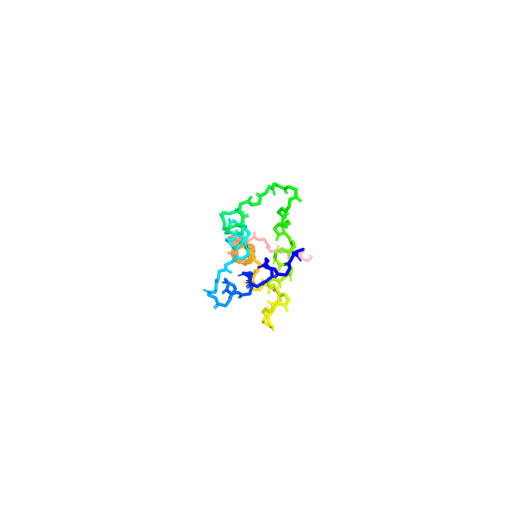596 C CA . ALA A 1 73 ? 17.894 0.759 -23.278 1.00 80.12 73 ALA A CA 1
ATOM 597 C C . ALA A 1 73 ? 18.083 -0.163 -24.495 1.00 80.12 73 ALA A C 1
ATOM 599 O O . ALA A 1 73 ? 19.138 -0.128 -25.125 1.00 80.12 73 ALA A O 1
ATOM 600 N N . ASN A 1 74 ? 17.064 -0.960 -24.831 1.00 76.94 74 ASN A N 1
ATOM 601 C CA . ASN A 1 74 ? 17.156 -2.072 -25.783 1.00 76.94 74 ASN A CA 1
ATOM 602 C C . ASN A 1 74 ? 16.159 -1.981 -26.955 1.00 76.94 74 ASN A C 1
ATOM 604 O O . ASN A 1 74 ? 16.337 -2.653 -27.968 1.00 76.94 74 ASN A O 1
ATOM 608 N N . GLY A 1 75 ? 15.101 -1.173 -26.842 1.00 63.00 75 GLY A N 1
ATOM 609 C CA . GLY A 1 75 ? 14.038 -1.028 -27.847 1.00 63.00 75 GLY A CA 1
ATOM 610 C C . GLY A 1 75 ? 14.322 0.018 -28.926 1.00 63.00 75 GLY A C 1
ATOM 611 O O . GLY A 1 75 ? 13.587 0.093 -29.914 1.00 63.00 75 GLY A O 1
ATOM 612 N N . HIS A 1 76 ? 15.406 0.793 -28.804 1.00 56.84 76 HIS A N 1
ATOM 613 C CA . HIS A 1 76 ? 15.931 1.519 -29.953 1.00 56.84 76 HIS A CA 1
ATOM 614 C C . HIS A 1 76 ? 16.629 0.510 -30.860 1.00 56.84 76 HIS A C 1
ATOM 616 O O . HIS A 1 76 ? 17.771 0.124 -30.617 1.00 56.84 76 HIS A O 1
ATOM 622 N N . GLY A 1 77 ? 15.917 0.072 -31.902 1.00 55.78 77 GLY A N 1
ATOM 623 C CA . GLY A 1 77 ? 16.529 -0.594 -33.039 1.00 55.78 77 GLY A CA 1
ATOM 624 C C . GLY A 1 77 ? 17.746 0.218 -33.449 1.00 55.78 77 GLY A C 1
ATOM 625 O O . GLY A 1 77 ? 17.612 1.356 -33.897 1.00 55.78 77 GLY A O 1
ATOM 626 N N . ILE A 1 78 ? 18.921 -0.356 -33.210 1.00 53.88 78 ILE A N 1
ATOM 627 C CA . ILE A 1 78 ? 20.204 0.188 -33.611 1.00 53.88 78 ILE A CA 1
ATOM 628 C C . ILE A 1 78 ? 20.092 0.390 -35.120 1.00 53.88 78 ILE A C 1
ATOM 630 O O . ILE A 1 78 ? 20.190 -0.554 -35.900 1.00 53.88 78 ILE A O 1
ATOM 634 N N . SER A 1 79 ? 19.814 1.621 -35.547 1.00 55.09 79 SER A N 1
ATOM 635 C CA . SER A 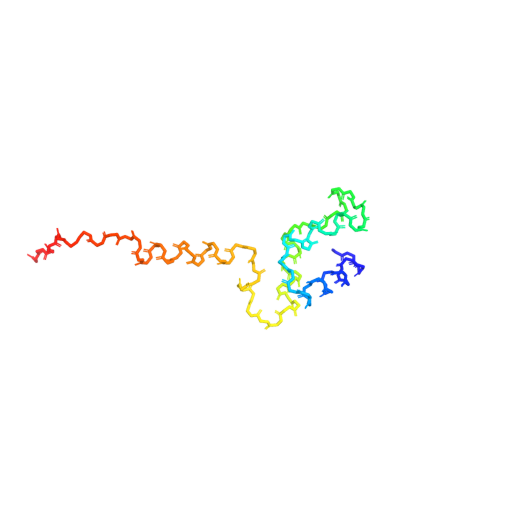1 79 ? 20.135 2.027 -36.904 1.00 55.09 79 SER A CA 1
ATOM 636 C C . SER A 1 79 ? 21.644 2.197 -36.920 1.00 55.09 79 SER A C 1
ATOM 638 O O . SER A 1 79 ? 22.173 3.296 -36.765 1.00 55.09 79 SER A O 1
ATOM 640 N N . ASP A 1 80 ? 22.332 1.064 -37.042 1.00 59.81 80 ASP A N 1
ATOM 641 C CA . ASP A 1 80 ? 23.722 1.005 -37.456 1.00 59.81 80 ASP A CA 1
ATOM 642 C C . ASP A 1 80 ? 23.784 1.674 -38.824 1.00 59.81 8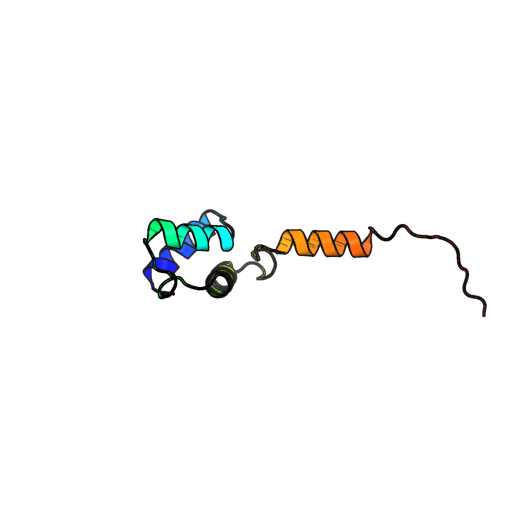0 ASP A C 1
ATOM 644 O O . ASP A 1 80 ? 23.426 1.048 -39.815 1.00 59.81 80 ASP A O 1
ATOM 648 N N . THR A 1 81 ? 24.133 2.963 -38.877 1.00 59.62 81 THR A N 1
ATOM 649 C CA . THR A 1 81 ? 24.978 3.610 -39.904 1.00 59.62 81 THR A CA 1
ATOM 650 C C . THR A 1 81 ? 24.792 5.127 -39.902 1.00 59.62 81 THR A C 1
ATOM 652 O O . THR A 1 81 ? 24.089 5.686 -40.737 1.00 59.62 81 THR A O 1
ATOM 655 N N . GLN A 1 82 ? 25.545 5.835 -39.062 1.00 61.84 82 GLN A N 1
ATOM 656 C CA . GLN A 1 82 ? 26.248 7.022 -39.556 1.00 61.84 82 GLN A CA 1
ATOM 657 C C . GLN A 1 82 ? 27.606 7.132 -38.853 1.00 61.84 82 GLN A C 1
ATOM 659 O O . GLN A 1 82 ? 27.643 7.400 -37.651 1.00 61.84 82 GLN A O 1
ATOM 664 N N . PRO A 1 83 ? 28.727 6.916 -39.564 1.00 65.31 83 PRO A N 1
ATOM 665 C CA . PRO A 1 83 ? 30.036 7.219 -39.014 1.00 65.31 83 PRO A CA 1
ATOM 666 C C . PRO A 1 83 ? 30.173 8.740 -38.890 1.00 65.31 83 PRO A C 1
ATOM 668 O O . PRO A 1 83 ? 29.989 9.476 -39.859 1.00 65.31 83 PRO A O 1
ATOM 671 N N . PHE A 1 84 ? 30.502 9.226 -37.697 1.00 63.19 84 PHE A N 1
ATOM 672 C CA . PHE A 1 84 ? 30.893 10.621 -37.515 1.00 63.19 84 PHE A CA 1
ATOM 673 C C . PHE A 1 84 ? 32.262 10.836 -38.171 1.00 63.19 84 PHE A C 1
ATOM 675 O O . PHE A 1 84 ? 33.217 10.111 -37.890 1.00 63.19 84 PHE A O 1
ATOM 682 N N . SER A 1 85 ? 32.336 11.809 -39.080 1.00 66.62 85 SER A N 1
ATOM 683 C CA . SER A 1 85 ? 33.590 12.252 -39.697 1.00 66.62 85 SER A CA 1
ATOM 684 C C . SER A 1 85 ? 34.261 13.320 -38.829 1.00 66.62 85 SER A C 1
ATOM 686 O O . SER A 1 85 ? 33.569 14.182 -38.284 1.00 66.62 85 SER A O 1
ATOM 688 N N . PHE A 1 86 ? 35.586 13.213 -38.696 1.00 64.12 86 PHE A N 1
ATOM 689 C CA . PHE A 1 86 ? 36.470 14.169 -38.018 1.00 64.12 86 PHE A CA 1
ATOM 690 C C . PHE A 1 86 ? 36.718 15.426 -38.854 1.00 64.12 86 PHE A C 1
ATOM 692 O O . PHE A 1 86 ? 36.727 15.306 -40.102 1.00 64.12 86 PHE A O 1
#

Radius of gyration: 19.73 Å; chains: 1; bounding box: 54×25×54 Å

Sequence (86 aa):
MTPRLKDYGREMTAQGLKPARIHRGMARTFGLSESEMPTLRQVQWFVSSYTKKSPLHWNDDYDDILDQIDQLANGHGISDTQPFSF

Foldseek 3Di:
DDPVLLVQLVVVVVVVDALVVSQVVCCVVVVDDPVRRDDSVVSLVSSLVNPPPHSQPRHPCNVVVVVVVCCVVPVPPPPPDDDDDD